Protein AF-A0A081BKH5-F1 (afdb_monomer)

Radius of gyration: 10.6 Å; Cα contacts (8 Å, |Δi|>4): 39; chains: 1; bounding box: 19×34×19 Å

Secondary structure (DSSP, 8-state):
-------PPPHHHHHHHHHHHHTT---HHHHHHHHTS-HHHHHHHHHHSSS----

Foldseek 3Di:
DPPPPLPADDLVLLVVLVVCVVVPDPDLVVSCVVSVHDSVNSVVQPVVDVVRDSD

Sequence (55 aa):
MITFGTSTLSRFQRGALAQLINEGNKSYQVMADALGVAKATISYELDRVKPYDPE

InterPro domains:
  IPR025246 Transposase IS30-like HTH domain [PF13936] (9-48)

Solvent-accessible surface area (backbone atoms only — not comparable to full-atom values): 3444 Å² total; per-residue (Å²): 134,84,80,77,76,82,64,73,73,50,66,66,54,27,49,52,50,50,50,45,47,73,75,62,59,81,54,48,58,60,53,10,63,75,67,76,50,56,45,66,44,44,52,50,59,57,70,72,34,88,76,74,66,53,124

Organism: NCBI:txid1291743

Nearest PDB structures (foldseek):
  5duk-assembly1_B  TM=6.626E-01  e=6.062E-01  Thermoplasmatales archaeon SCGC AB-539-N05
  8ro0-assembly1_L  TM=7.508E-01  e=1.944E+00  Caenorhabditis elegans
  5lj3-assembly1_O  TM=6.982E-01  e=3.059E+00  Saccharomyces cerevisiae
  5lj5-assembly1_O  TM=6.982E-01  e=3.059E+00  Saccharomyces cerevisiae
  4zzl-assembly1_A  TM=6.471E-01  e=2.687E+00  Pseudomonas aeruginosa

pLDDT: mean 82.16, std 14.62, range [33.94, 93.0]

Structure (mmCIF, N/CA/C/O backbone):
data_AF-A0A081BKH5-F1
#
_entry.id   AF-A0A081BKH5-F1
#
loop_
_atom_site.group_PDB
_atom_site.id
_atom_site.type_symbol
_atom_site.label_atom_id
_atom_site.label_alt_id
_atom_site.label_comp_id
_atom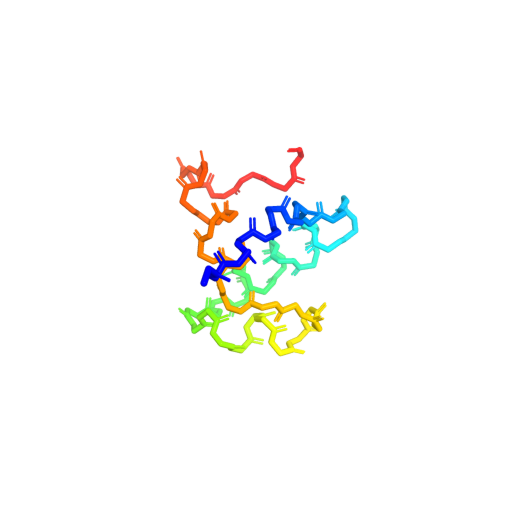_site.label_asym_id
_atom_site.label_entity_id
_atom_site.label_seq_id
_atom_site.pdbx_PDB_ins_code
_atom_site.Cartn_x
_atom_site.Cartn_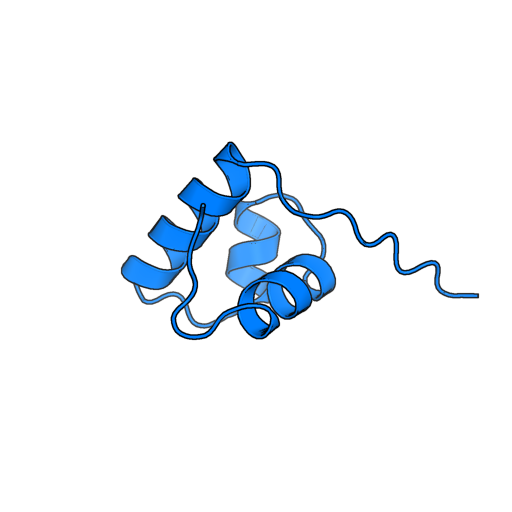y
_atom_site.Cartn_z
_atom_site.occupancy
_atom_site.B_iso_or_equiv
_atom_site.auth_seq_id
_atom_site.auth_comp_id
_atom_site.auth_asym_id
_atom_site.auth_atom_id
_atom_site.pdbx_PDB_model_num
ATOM 1 N N . MET A 1 1 ? 8.349 -23.171 2.286 1.00 33.94 1 MET A N 1
ATOM 2 C CA . MET A 1 1 ? 9.161 -22.083 1.705 1.00 33.94 1 MET A CA 1
ATOM 3 C C . MET A 1 1 ? 8.192 -20.975 1.329 1.00 33.94 1 MET A C 1
ATOM 5 O O . MET A 1 1 ? 7.446 -21.148 0.378 1.00 33.94 1 MET A O 1
ATOM 9 N N . ILE A 1 2 ? 8.071 -19.926 2.148 1.00 42.66 2 ILE A N 1
ATOM 10 C CA . ILE A 1 2 ? 7.224 -18.778 1.796 1.00 42.66 2 ILE A CA 1
ATOM 11 C C . ILE A 1 2 ? 8.065 -17.933 0.849 1.00 42.66 2 ILE A C 1
ATOM 13 O O . ILE A 1 2 ? 9.024 -17.290 1.271 1.00 42.66 2 ILE A O 1
ATOM 17 N N . THR A 1 3 ? 7.771 -18.019 -0.442 1.00 39.78 3 THR A N 1
ATOM 18 C CA . THR A 1 3 ? 8.385 -17.173 -1.459 1.00 39.78 3 THR A CA 1
ATOM 19 C C . THR A 1 3 ? 7.903 -15.747 -1.204 1.00 39.78 3 THR A C 1
ATOM 21 O O . THR A 1 3 ? 6.798 -15.385 -1.599 1.00 39.78 3 THR A O 1
ATOM 24 N N . PHE A 1 4 ? 8.700 -14.932 -0.510 1.00 51.78 4 PHE A N 1
ATOM 25 C CA . PHE A 1 4 ? 8.540 -13.482 -0.547 1.00 51.78 4 PHE A CA 1
ATOM 26 C C . PHE A 1 4 ? 8.938 -13.045 -1.954 1.00 51.78 4 PHE A C 1
ATOM 28 O O . PHE A 1 4 ? 10.085 -12.686 -2.203 1.00 51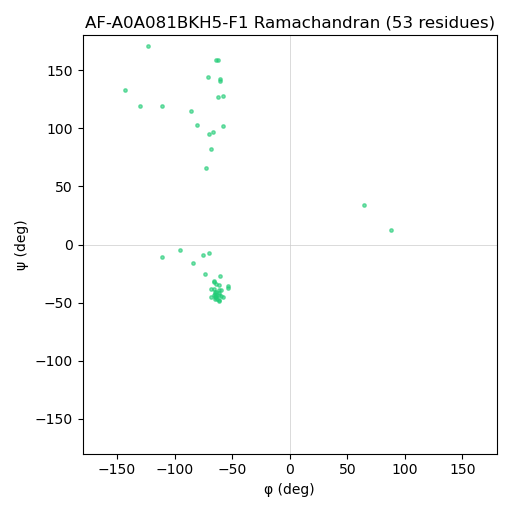.78 4 PHE A O 1
ATOM 35 N N . GLY A 1 5 ? 8.011 -13.153 -2.905 1.00 47.53 5 GLY A N 1
ATOM 36 C CA . GLY A 1 5 ? 8.131 -12.407 -4.144 1.00 47.53 5 GLY A CA 1
ATOM 37 C C . GLY A 1 5 ? 8.200 -10.944 -3.737 1.00 47.53 5 GLY A C 1
ATOM 38 O O . GLY A 1 5 ? 7.192 -10.369 -3.336 1.00 47.53 5 GLY A O 1
ATOM 39 N N . THR A 1 6 ? 9.394 -10.359 -3.743 1.00 53.94 6 THR A N 1
ATOM 40 C CA . THR A 1 6 ? 9.593 -8.926 -3.530 1.00 53.94 6 THR A CA 1
ATOM 41 C C . THR A 1 6 ? 9.121 -8.210 -4.790 1.00 53.94 6 THR A C 1
ATOM 43 O O . THR A 1 6 ? 9.917 -7.681 -5.562 1.00 53.94 6 THR A O 1
ATOM 46 N N . SER A 1 7 ? 7.821 -8.282 -5.062 1.00 57.88 7 SER A N 1
ATOM 47 C CA . SER A 1 7 ? 7.172 -7.498 -6.097 1.00 57.88 7 SER A CA 1
ATOM 48 C C . SER A 1 7 ? 7.171 -6.067 -5.589 1.00 57.88 7 SER A C 1
ATOM 50 O O . SER A 1 7 ? 6.338 -5.696 -4.766 1.00 57.88 7 SER A O 1
ATOM 52 N N . THR A 1 8 ? 8.171 -5.296 -5.998 1.00 71.38 8 THR A N 1
ATOM 53 C CA . THR A 1 8 ? 8.172 -3.851 -5.806 1.00 71.38 8 THR A CA 1
ATOM 54 C C . THR A 1 8 ? 6.974 -3.265 -6.542 1.00 71.38 8 THR A C 1
ATOM 56 O O . THR A 1 8 ? 6.602 -3.726 -7.625 1.00 71.38 8 THR A O 1
ATOM 59 N N . LEU A 1 9 ? 6.332 -2.271 -5.934 1.00 85.62 9 LEU A N 1
ATOM 60 C CA . LEU A 1 9 ? 5.207 -1.583 -6.553 1.00 85.62 9 LEU A CA 1
ATOM 61 C C . LEU A 1 9 ? 5.664 -0.927 -7.855 1.00 85.62 9 LEU A C 1
ATOM 63 O O . LEU A 1 9 ? 6.766 -0.372 -7.939 1.00 85.62 9 LEU A O 1
ATOM 67 N N . SER A 1 10 ? 4.794 -0.956 -8.863 1.00 87.44 10 SER A N 1
ATOM 68 C CA . SER A 1 10 ? 4.988 -0.148 -10.067 1.00 87.44 10 SER A CA 1
ATOM 69 C C . SER A 1 10 ? 4.965 1.345 -9.722 1.00 87.44 10 SER A C 1
ATOM 71 O O . SER A 1 10 ? 4.370 1.745 -8.721 1.00 87.44 10 SER A O 1
ATOM 73 N N . ARG A 1 11 ? 5.547 2.201 -10.574 1.00 87.44 11 ARG A N 1
ATOM 74 C CA . ARG A 1 11 ? 5.546 3.663 -10.360 1.00 87.44 11 ARG A CA 1
ATOM 75 C C . ARG A 1 11 ? 4.134 4.226 -10.147 1.00 87.44 11 ARG A C 1
ATOM 77 O O . ARG A 1 11 ? 3.933 5.085 -9.298 1.00 87.44 11 ARG A O 1
ATOM 84 N N . PHE A 1 12 ? 3.146 3.694 -10.867 1.00 88.44 12 PHE A N 1
ATOM 85 C CA . PHE A 1 12 ? 1.743 4.071 -10.684 1.00 88.44 12 PHE A CA 1
ATOM 86 C C . PHE A 1 12 ? 1.214 3.670 -9.299 1.00 88.44 12 PHE A C 1
ATOM 88 O O . PHE A 1 12 ? 0.626 4.491 -8.602 1.00 88.44 12 PHE A O 1
ATOM 95 N N . GLN A 1 13 ? 1.475 2.433 -8.864 1.00 91.25 13 GLN A N 1
ATOM 96 C CA . GLN A 1 13 ? 1.065 1.962 -7.538 1.00 91.25 13 GLN A CA 1
ATOM 97 C C . GLN A 1 13 ? 1.783 2.699 -6.404 1.00 91.25 13 GLN A C 1
ATOM 99 O O . GLN A 1 13 ? 1.179 2.912 -5.359 1.00 91.25 13 GLN A O 1
ATOM 104 N N . ARG A 1 14 ? 3.037 3.122 -6.601 1.00 90.19 14 ARG A N 1
ATOM 105 C CA . ARG A 1 14 ? 3.751 3.981 -5.645 1.00 90.19 14 ARG A CA 1
ATOM 106 C C . ARG A 1 14 ? 3.109 5.358 -5.526 1.00 90.19 14 ARG A C 1
ATOM 108 O O . ARG A 1 14 ? 2.891 5.833 -4.417 1.00 90.19 14 ARG A O 1
ATOM 115 N N . GLY A 1 15 ? 2.727 5.962 -6.652 1.00 91.12 15 GLY A N 1
ATOM 116 C CA . GLY A 1 15 ? 1.968 7.215 -6.657 1.00 91.12 15 GLY A CA 1
ATOM 117 C C . GLY A 1 15 ? 0.626 7.088 -5.927 1.00 91.12 15 GLY A C 1
ATOM 118 O O . GLY A 1 15 ? 0.295 7.927 -5.091 1.00 91.12 15 GLY A O 1
ATOM 119 N N . ALA A 1 16 ? -0.108 6.001 -6.171 1.00 91.88 16 ALA A N 1
ATOM 120 C CA . ALA A 1 16 ? -1.358 5.713 -5.470 1.00 91.88 16 ALA A CA 1
ATOM 121 C C . ALA A 1 16 ? -1.138 5.436 -3.968 1.00 91.88 16 ALA A C 1
ATOM 123 O O . ALA A 1 16 ? -1.900 5.916 -3.132 1.00 91.88 16 ALA A O 1
ATOM 124 N N . LEU A 1 17 ? -0.059 4.735 -3.598 1.00 91.81 17 LEU A N 1
ATOM 125 C CA . LEU A 1 17 ? 0.325 4.540 -2.198 1.00 91.81 17 LEU A CA 1
ATOM 126 C C . LEU A 1 17 ? 0.619 5.879 -1.505 1.00 91.81 17 LEU A C 1
ATOM 128 O O . LEU A 1 17 ? 0.141 6.102 -0.395 1.00 91.81 17 LEU A O 1
ATOM 132 N N . ALA A 1 18 ? 1.339 6.793 -2.161 1.00 90.88 18 ALA A N 1
ATOM 133 C CA . ALA A 1 18 ? 1.607 8.126 -1.622 1.00 90.88 18 ALA A CA 1
ATOM 134 C C . ALA A 1 18 ? 0.320 8.932 -1.385 1.00 90.88 18 ALA A C 1
ATOM 136 O O . ALA A 1 18 ? 0.200 9.600 -0.359 1.00 90.88 18 ALA A O 1
ATOM 137 N N . GLN A 1 19 ? -0.664 8.839 -2.286 1.00 91.44 19 GLN A N 1
ATOM 138 C CA . GLN A 1 19 ? -1.977 9.459 -2.079 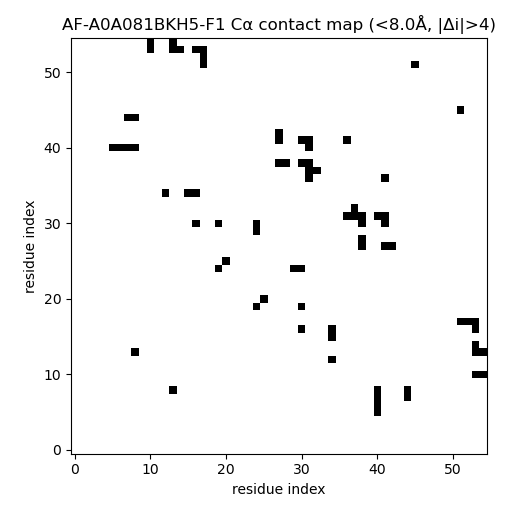1.00 91.44 19 GLN A CA 1
ATOM 139 C C . GLN A 1 19 ? -2.680 8.893 -0.841 1.00 91.44 19 GLN A C 1
ATOM 141 O O . GLN A 1 19 ? -3.092 9.663 0.022 1.00 91.44 19 GLN A O 1
ATOM 146 N N . LEU A 1 20 ? -2.719 7.565 -0.691 1.00 91.50 20 LEU A N 1
ATOM 147 C CA . LE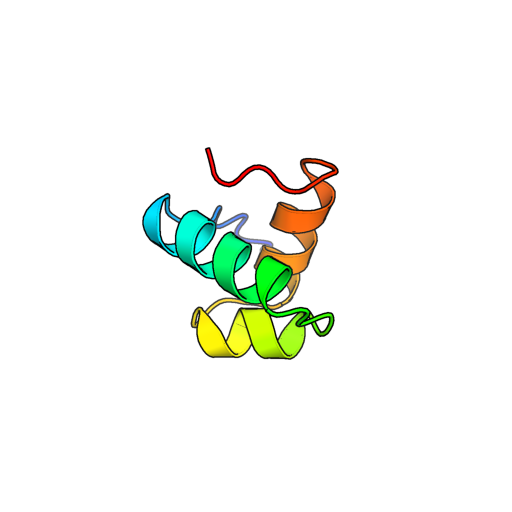U A 1 20 ? -3.342 6.912 0.465 1.00 91.50 20 LEU A CA 1
ATOM 148 C C . LEU A 1 20 ? -2.688 7.323 1.795 1.00 91.50 20 LEU A C 1
ATOM 150 O O . LEU A 1 20 ? -3.386 7.536 2.787 1.00 91.50 20 LEU A O 1
ATOM 154 N N . ILE A 1 21 ? -1.358 7.460 1.827 1.00 89.44 21 ILE A N 1
ATOM 155 C CA . ILE A 1 21 ? -0.628 7.961 3.003 1.00 89.44 21 ILE A CA 1
ATOM 156 C C . ILE A 1 21 ? -1.014 9.415 3.302 1.00 89.44 21 ILE A C 1
ATOM 158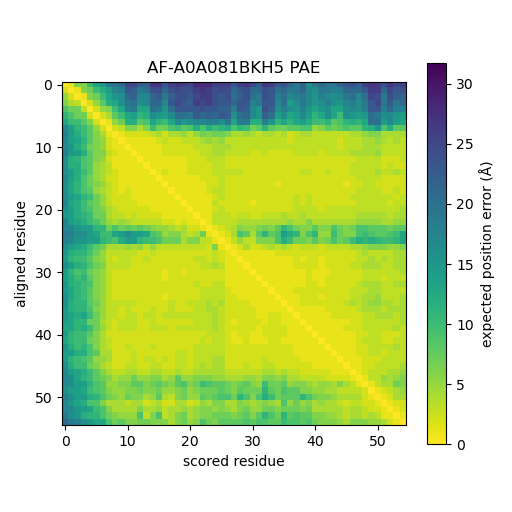 O O . ILE A 1 21 ? -1.273 9.747 4.459 1.00 89.44 21 ILE A O 1
ATOM 162 N N . ASN A 1 22 ? -1.072 10.270 2.277 1.00 88.44 22 ASN A N 1
ATOM 163 C CA . ASN A 1 22 ? -1.413 11.689 2.418 1.00 88.44 22 ASN A CA 1
ATOM 164 C C . ASN A 1 22 ? -2.862 11.912 2.873 1.00 88.44 22 ASN A C 1
ATOM 166 O O . ASN A 1 22 ? -3.135 12.855 3.610 1.00 88.44 22 ASN A O 1
ATOM 170 N N . GLU A 1 23 ? -3.779 11.019 2.501 1.00 89.19 23 GLU A N 1
ATOM 171 C CA . GLU A 1 23 ? -5.158 10.982 3.007 1.00 89.19 23 GLU A CA 1
ATOM 172 C C . GLU A 1 23 ? -5.247 10.549 4.482 1.00 89.19 23 GLU A C 1
ATOM 174 O O . GLU A 1 23 ? -6.312 10.613 5.096 1.00 89.19 23 GLU A O 1
ATOM 179 N N . GLY A 1 24 ? -4.129 10.125 5.078 1.00 84.62 24 GLY A N 1
ATOM 180 C CA . GLY A 1 24 ? -4.041 9.741 6.481 1.00 84.62 24 GLY A CA 1
ATOM 181 C C . GLY A 1 24 ? -4.364 8.273 6.748 1.00 84.62 24 GLY A C 1
ATOM 182 O O . GLY A 1 24 ? -4.510 7.895 7.916 1.00 84.62 24 GLY A O 1
ATOM 183 N N . ASN A 1 25 ? -4.441 7.418 5.719 1.00 77.88 25 ASN A N 1
ATOM 184 C CA . ASN A 1 25 ? -4.564 5.983 5.953 1.00 77.88 25 ASN A CA 1
ATOM 185 C C . ASN A 1 25 ? -3.319 5.478 6.692 1.00 77.88 25 ASN A C 1
ATOM 187 O O . ASN A 1 25 ? -2.189 5.688 6.261 1.00 77.88 25 ASN A O 1
ATOM 191 N N . LYS A 1 26 ? -3.521 4.788 7.820 1.00 75.81 26 LYS A N 1
ATOM 192 C CA . LYS A 1 26 ? -2.428 4.163 8.593 1.00 75.81 26 LYS A CA 1
ATOM 193 C C . LYS A 1 26 ? -2.450 2.639 8.553 1.00 75.81 26 LYS A C 1
ATOM 195 O O . LYS A 1 26 ? -1.509 1.994 9.004 1.00 75.81 26 LYS A O 1
ATOM 200 N N . SER A 1 27 ? -3.525 2.048 8.034 1.00 90.38 27 SER A N 1
ATOM 201 C CA . SER A 1 27 ? -3.649 0.597 7.951 1.00 90.38 27 SER A CA 1
ATOM 202 C C . SER A 1 27 ? -2.991 0.081 6.677 1.00 90.38 27 SER A C 1
ATOM 204 O O . SER A 1 27 ? -3.483 0.317 5.575 1.00 90.38 27 SER A O 1
ATOM 206 N N . TYR A 1 28 ? -1.918 -0.696 6.834 1.00 91.31 28 TYR A N 1
ATOM 207 C CA . TYR A 1 28 ? -1.250 -1.355 5.706 1.00 91.31 28 TYR A CA 1
ATOM 208 C C . TYR A 1 28 ? -2.180 -2.321 4.968 1.00 91.31 28 TYR A C 1
ATOM 210 O O . TYR A 1 28 ? -1.988 -2.554 3.782 1.00 91.31 28 TYR A O 1
ATOM 218 N N . GLN A 1 29 ? -3.186 -2.877 5.654 1.00 91.19 29 GLN A N 1
ATOM 219 C CA . GLN A 1 29 ? -4.177 -3.745 5.019 1.00 91.19 29 GLN A CA 1
ATOM 220 C C . GLN A 1 29 ? -5.065 -2.950 4.057 1.00 91.19 29 GLN A C 1
ATOM 222 O O . GLN A 1 29 ? -5.226 -3.358 2.920 1.00 91.19 29 GLN A O 1
ATOM 227 N N . VAL A 1 30 ? -5.548 -1.774 4.473 1.00 91.19 30 VAL A N 1
ATOM 228 C CA . VAL A 1 30 ? -6.385 -0.910 3.620 1.00 91.19 30 VAL A CA 1
ATOM 229 C C . VAL A 1 30 ? -5.620 -0.470 2.372 1.00 91.19 30 VAL A C 1
ATOM 231 O O . VAL A 1 30 ? -6.161 -0.503 1.273 1.00 91.19 30 VAL A O 1
ATOM 234 N N . MET A 1 31 ? -4.339 -0.118 2.521 1.00 93.00 31 MET A N 1
ATOM 235 C CA . MET A 1 31 ? -3.483 0.224 1.380 1.00 93.00 31 MET A CA 1
ATOM 236 C C . MET A 1 31 ? -3.254 -0.965 0.445 1.00 93.00 31 MET A C 1
ATOM 238 O O . MET A 1 31 ? -3.263 -0.809 -0.771 1.00 93.00 31 MET A O 1
ATOM 242 N N . ALA A 1 32 ? -3.050 -2.153 1.012 1.00 92.25 32 ALA A N 1
ATOM 243 C CA . ALA A 1 32 ? -2.848 -3.375 0.248 1.00 92.25 32 ALA A CA 1
ATOM 244 C C . ALA A 1 32 ? -4.099 -3.742 -0.559 1.00 92.25 32 ALA A C 1
ATOM 246 O O . ALA A 1 32 ? -3.991 -4.015 -1.753 1.00 92.25 32 ALA A O 1
ATOM 247 N N . ASP A 1 33 ? -5.272 -3.661 0.070 1.00 92.00 33 ASP A N 1
ATOM 248 C CA . ASP A 1 33 ? -6.562 -3.939 -0.558 1.00 92.00 33 ASP A CA 1
ATOM 249 C C . ASP A 1 33 ? -6.865 -2.922 -1.671 1.00 92.00 33 ASP A C 1
ATOM 251 O O . ASP A 1 33 ? -7.268 -3.309 -2.766 1.00 92.00 33 ASP A O 1
ATOM 255 N N . ALA A 1 34 ? -6.590 -1.632 -1.436 1.00 91.38 34 ALA A N 1
ATOM 256 C CA . ALA A 1 34 ? -6.775 -0.572 -2.429 1.00 91.38 34 ALA A CA 1
ATOM 257 C C . ALA A 1 34 ? -5.864 -0.732 -3.658 1.00 91.38 34 ALA A C 1
ATOM 259 O O . ALA A 1 34 ? -6.252 -0.392 -4.774 1.00 91.38 34 ALA A O 1
ATOM 260 N N . LEU A 1 35 ? -4.651 -1.254 -3.461 1.00 90.38 35 LEU A N 1
ATOM 261 C CA . LEU A 1 35 ? -3.656 -1.427 -4.521 1.00 90.38 35 LEU A CA 1
ATOM 262 C C . LEU A 1 35 ? -3.668 -2.830 -5.145 1.00 90.38 35 LEU A C 1
ATOM 264 O O . LEU A 1 35 ? -2.936 -3.067 -6.110 1.00 90.38 35 LEU A O 1
ATOM 268 N N . GLY A 1 36 ? -4.477 -3.750 -4.610 1.00 90.38 36 GLY A N 1
ATOM 269 C CA . GLY A 1 36 ? -4.555 -5.140 -5.058 1.00 90.38 36 GLY A CA 1
ATOM 270 C C . GLY A 1 36 ? -3.257 -5.923 -4.839 1.00 90.38 36 GLY A C 1
ATOM 271 O O . GLY A 1 36 ? -2.898 -6.765 -5.662 1.00 90.38 36 GLY A O 1
ATOM 272 N N . VAL A 1 37 ? -2.522 -5.627 -3.765 1.00 89.44 37 VAL A N 1
ATOM 273 C CA . VAL A 1 37 ? -1.218 -6.241 -3.456 1.00 89.44 37 VAL A CA 1
ATOM 274 C C . VAL A 1 37 ? -1.217 -6.911 -2.088 1.00 89.44 37 VAL A C 1
ATOM 276 O O . VAL A 1 37 ? -2.134 -6.758 -1.289 1.00 89.44 37 VAL A O 1
ATOM 279 N N . ALA A 1 38 ? -0.157 -7.657 -1.781 1.00 91.38 38 ALA A N 1
ATOM 280 C CA . ALA A 1 38 ? 0.016 -8.218 -0.450 1.00 91.38 38 ALA A CA 1
ATOM 281 C C . ALA A 1 38 ? 0.348 -7.122 0.576 1.00 91.38 38 ALA A C 1
ATOM 283 O O . ALA A 1 38 ? 1.152 -6.225 0.320 1.00 91.38 38 ALA A O 1
ATOM 284 N N . LYS A 1 39 ? -0.159 -7.263 1.806 1.00 91.12 39 LYS A N 1
ATOM 285 C CA . LYS A 1 39 ? 0.221 -6.40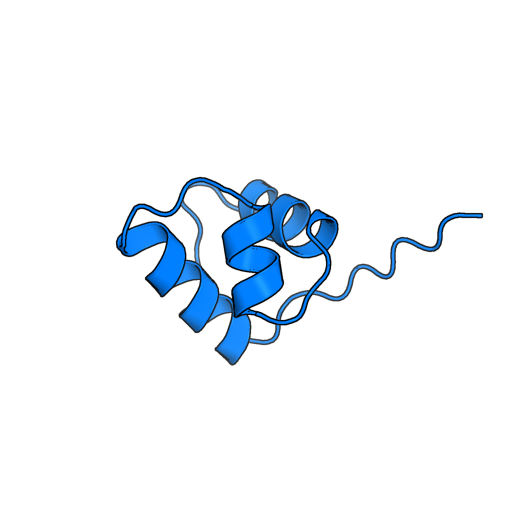0 2.940 1.00 91.12 39 LYS A CA 1
ATOM 286 C C . LYS A 1 39 ? 1.738 -6.341 3.156 1.00 91.12 39 LYS A C 1
ATOM 288 O O . LYS A 1 39 ? 2.273 -5.292 3.504 1.00 91.12 39 LYS A O 1
ATOM 293 N N . ALA A 1 40 ? 2.433 -7.458 2.930 1.00 89.69 40 ALA A N 1
ATOM 294 C CA . ALA A 1 40 ? 3.889 -7.526 3.020 1.00 89.69 40 ALA A CA 1
ATOM 295 C C . ALA A 1 40 ? 4.580 -6.592 2.012 1.00 89.69 40 ALA A C 1
ATOM 297 O O . ALA A 1 40 ? 5.591 -5.988 2.354 1.00 89.69 40 ALA A O 1
ATOM 298 N N . THR A 1 41 ? 4.009 -6.416 0.816 1.00 89.06 41 THR A N 1
ATOM 299 C CA . THR A 1 41 ? 4.503 -5.468 -0.192 1.00 89.06 41 THR A CA 1
ATOM 300 C C . THR A 1 41 ? 4.404 -4.031 0.309 1.00 89.06 41 THR A C 1
ATOM 302 O O . THR A 1 41 ? 5.373 -3.289 0.200 1.00 89.06 41 THR A O 1
ATOM 305 N N . ILE A 1 42 ? 3.280 -3.653 0.927 1.00 90.69 42 ILE A N 1
ATOM 306 C CA . ILE A 1 42 ? 3.118 -2.320 1.529 1.00 90.69 42 ILE A CA 1
ATOM 307 C C . ILE A 1 42 ? 4.109 -2.113 2.672 1.00 90.69 42 ILE A C 1
ATOM 309 O O . ILE A 1 42 ? 4.786 -1.093 2.716 1.00 90.69 42 ILE A O 1
ATOM 313 N N . SER A 1 43 ? 4.233 -3.094 3.571 1.00 89.62 43 SER A N 1
ATOM 314 C CA . SER A 1 43 ? 5.189 -3.015 4.681 1.00 89.62 43 SER A CA 1
ATOM 315 C C . SER A 1 43 ? 6.615 -2.823 4.172 1.00 89.62 43 SER A C 1
ATOM 317 O O . SER A 1 43 ? 7.329 -1.965 4.672 1.00 89.62 43 SER A O 1
ATOM 319 N N . TYR A 1 44 ? 7.008 -3.592 3.156 1.00 88.25 44 TYR A N 1
ATOM 320 C CA . TYR A 1 44 ? 8.324 -3.480 2.544 1.00 88.25 44 TYR A CA 1
ATOM 321 C C . TYR A 1 44 ? 8.541 -2.097 1.920 1.00 88.25 44 TYR A C 1
ATOM 323 O O . TYR A 1 44 ? 9.550 -1.463 2.201 1.00 88.25 44 TYR A O 1
ATOM 331 N N . GLU A 1 45 ? 7.598 -1.593 1.123 1.00 86.88 45 GLU A N 1
ATOM 332 C CA . GLU A 1 45 ? 7.729 -0.283 0.469 1.00 86.88 45 GLU A CA 1
ATOM 333 C C . GLU A 1 45 ? 7.784 0.884 1.461 1.00 86.88 45 GLU A C 1
ATOM 335 O O . GLU A 1 45 ? 8.603 1.785 1.297 1.00 86.88 45 GLU A O 1
ATOM 340 N N . LEU A 1 46 ? 6.974 0.855 2.521 1.00 87.06 46 LEU A N 1
ATOM 341 C CA . LEU A 1 46 ? 6.959 1.912 3.539 1.00 87.06 46 LEU A CA 1
ATOM 342 C C . LEU A 1 46 ? 8.175 1.879 4.471 1.00 87.06 46 LEU A C 1
ATOM 344 O O . LEU A 1 46 ? 8.543 2.907 5.041 1.00 87.06 46 LEU A O 1
ATOM 348 N N . ASP A 1 47 ? 8.806 0.718 4.646 1.00 86.81 47 ASP A N 1
ATOM 349 C CA . ASP A 1 47 ? 10.031 0.611 5.438 1.00 86.81 47 ASP A CA 1
ATOM 350 C C . ASP A 1 47 ? 11.299 0.946 4.642 1.00 86.81 47 ASP A C 1
ATOM 352 O O . ASP A 1 47 ? 12.331 1.225 5.255 1.00 86.81 47 ASP A O 1
ATOM 356 N N . ARG A 1 48 ? 11.242 0.983 3.303 1.00 81.69 48 ARG A N 1
ATOM 357 C CA . ARG A 1 48 ? 12.402 1.314 2.457 1.00 81.69 48 ARG A CA 1
ATOM 358 C C . ARG A 1 48 ? 12.861 2.767 2.579 1.00 81.69 48 ARG A C 1
ATOM 360 O O . ARG A 1 48 ? 14.065 3.001 2.527 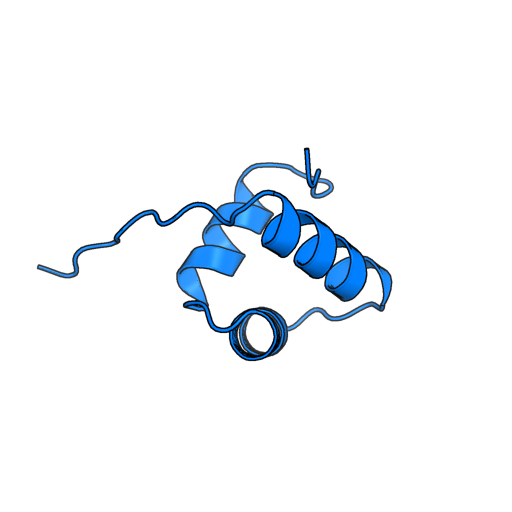1.00 81.69 48 ARG A O 1
ATOM 367 N N . VAL A 1 49 ? 11.940 3.728 2.706 1.00 76.12 49 VAL A N 1
ATOM 368 C CA . VAL A 1 49 ? 12.250 5.172 2.741 1.00 76.12 49 VAL A CA 1
ATOM 369 C C . VAL A 1 49 ? 11.323 5.883 3.732 1.00 76.12 49 VAL A C 1
ATOM 371 O O . VAL A 1 49 ? 10.115 5.653 3.723 1.00 76.12 49 VAL A O 1
ATOM 374 N N . LYS A 1 50 ? 11.881 6.735 4.607 1.00 79.81 50 LYS A N 1
ATOM 375 C CA . LYS A 1 50 ? 11.127 7.516 5.606 1.00 79.81 50 LYS A CA 1
ATOM 376 C C . LYS A 1 50 ? 11.532 9.001 5.543 1.00 79.81 50 LYS A C 1
ATOM 378 O O . LYS A 1 50 ? 12.694 9.288 5.831 1.00 79.81 50 LYS A O 1
ATOM 383 N N . PRO A 1 51 ? 10.609 9.940 5.243 1.00 81.19 51 PRO A N 1
ATOM 384 C CA . PRO A 1 51 ? 9.215 9.717 4.832 1.00 81.19 51 PRO A CA 1
ATOM 385 C C . PRO A 1 51 ? 9.135 8.979 3.487 1.00 81.19 51 PRO A C 1
ATOM 387 O O . PRO A 1 51 ? 10.105 8.962 2.740 1.00 81.19 51 PRO A O 1
ATOM 390 N N . TYR A 1 52 ? 8.001 8.336 3.208 1.00 82.25 52 TYR A N 1
ATOM 391 C CA . TYR A 1 52 ? 7.821 7.578 1.969 1.00 82.25 52 TYR A CA 1
ATOM 392 C C . TYR A 1 52 ? 8.020 8.474 0.736 1.00 82.25 52 TYR A C 1
ATOM 394 O O . TYR A 1 52 ? 7.374 9.517 0.635 1.00 82.25 52 TYR A O 1
ATOM 402 N N . ASP A 1 53 ? 8.886 8.047 -0.187 1.00 81.31 53 ASP A N 1
ATOM 403 C CA . ASP A 1 53 ? 9.118 8.688 -1.484 1.00 81.31 53 ASP A CA 1
ATOM 404 C C . ASP A 1 53 ? 8.574 7.775 -2.601 1.00 81.31 53 ASP A C 1
ATOM 406 O O . ASP A 1 53 ? 8.997 6.616 -2.693 1.00 81.31 53 ASP A O 1
ATOM 410 N N . PRO A 1 54 ? 7.597 8.232 -3.405 1.00 81.56 54 PRO A N 1
ATOM 411 C CA . PRO A 1 54 ? 7.038 7.436 -4.492 1.00 81.56 54 PRO A CA 1
ATOM 412 C C . PRO A 1 54 ? 7.940 7.314 -5.734 1.00 81.56 54 PRO A C 1
ATOM 414 O O . PRO A 1 54 ? 7.584 6.532 -6.626 1.00 81.56 54 PRO A O 1
ATOM 417 N N . GLU A 1 55 ? 9.046 8.065 -5.831 1.00 78.12 55 GLU A N 1
ATOM 418 C CA . GLU A 1 55 ? 9.968 8.023 -6.985 1.00 78.12 55 GLU A CA 1
ATOM 419 C C . GLU A 1 55 ? 10.897 6.790 -7.025 1.00 78.12 55 GLU A C 1
ATOM 421 O O . GLU A 1 55 ? 11.261 6.198 -5.981 1.00 78.12 55 GLU A O 1
#

Mean predicted aligned error: 5.86 Å

=== Feature glossary ===
The record interleaves many kinds of information about one protein. Here is each kind framed as the question it answers.

Q: What are the backbone torsion angles?
A: φ (phi) and ψ (psi) are the two rotatable backbone dihedrals per residue: φ is the C(i-1)–N–Cα–C torsion, ψ is the N–Cα–C–N(i+1) torsion, both in degrees on (−180°, 180°]. α-helical residues cluster near (−60°, −45°); β-strand residues near (−120°, +130°). A Ramachandran plot is simply a scatter of (φ, ψ) for every residue.

Q: What is the amino-acid chain?
A: This is the polypeptide sequence — one letter per residue, N-terminus first. Length ranges from a few dozen residues for small domains to over a thousand for large multi-domain proteins.

Q: How mobile is each atom in the crystal?
A: For experimental (PDB) structures, the B-factor (temperature factor) quantifies the positional spread of each atom in the crystal — a combination of thermal vibration and static disorder — in units of Å². High B-factors mark flexible loops or poorly resolved regions; low B-factors mark the rigid, well-ordered core.

Q: Are the domains correctly placed relative to each other?
A: Predicted Aligned Error (PAE) is an AlphaFold confidence matrix: entry (i, j) is the expected error in the position of residue j, in ångströms, when the prediction is superimposed on the true structure at residue i. Low PAE within a block of residues means that block is internally rigid and well-predicted; high PAE between two blocks means their relative placement is uncertain even if each block individually is confident.

Q: How confident is the AlphaFold model at each residue?
A: pLDDT is the predicted lDDT-Cα score: AlphaFold's confidence that the local environment of each residue (all inter-atomic distances within 15 Å) is correctly placed. It is a per-residue number between 0 and 100, with higher meaning more reliable.

Q: What family and function is it annota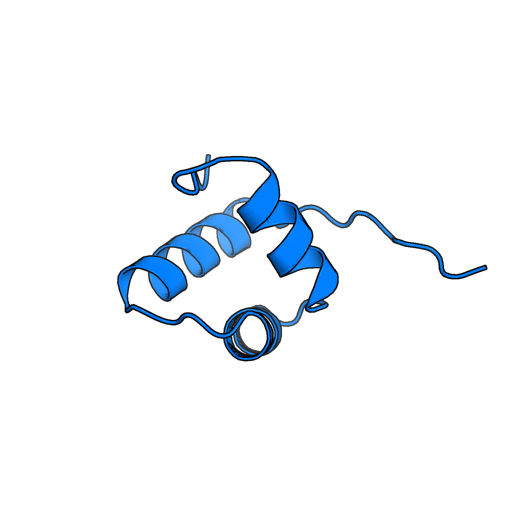ted with?
A: Functional annotations link the protein to curated databases. InterPro entries identify conserved domains and families by matching the sequence against member-database signatures (Pfam, PROSITE, CDD, …). Gene Ontology (GO) terms describe molecular function, biological process, and cellular component in a controlled vocabulary. CATH places the structure in a hierarchical fold classification (Class/Architecture/Topology/Homologous-superfamily). The organism is the source species.

Q: How big and how compact is the whole molecule?
A: Three whole-structure scalars: the radius of gyration (RMS distance of Cα from centroid, in Å), the count of Cα–Cα contacts (pairs closer than 8 Å and separated by more than four residues in sequence — i.e. tertiary, not local, contacts), and the bounding-box dimensions. Together they distinguish compact globular folds from extended fibres or disordered chains.

Q: What known structures does this most resemble?
A: The Foldseek neighbor list gives the closest experimentally determined structures in the PDB, ranked by structural alignment. TM-score near 1 means near-identical fold; near 0.3 means only rough topology match. This is how one finds what a novel AlphaFold prediction most resembles in the solved-structure universe.

Q: Which residues are buried vs exposed?
A: SASA measures how much of the protein is reachable by solvent. It is computed by rolling a water-sized probe over the atomic surface and summing the exposed area (Å²). Per-residue SASA distinguishes core (buried, low SASA) from surface (exposed, high SASA) residues; total SASA is a whole-molecule size measure.

Q: Which residues are in helices, strands, or loops?
A: Eight-state secondary structure (DSSP): H is the canonical α-helix, G the tighter 3₁₀-helix, I the wider π-helix; E/B are β-structure, T and S are turns and bends, and '-' is everything else. DSSP derives these from the pattern of main-chain N–H···O=C hydrogen bonds, not from the sequence.

Q: Where is each backbone atom in 3D?
A: Structure coordinates are given as an mmCIF _atom_site loop: one row per atom with element, residue name, chain id, sequence number, and x/y/z position in Å. Only the four main-chain atoms per residue are included here; side chains are omitted to keep the record compact.

Q: What if only a Cα trace is available?
A: Three-state secondary structure (P-SEA) collapses the eight DSSP classes into helix (a), strand (b), and coil (c). P-SEA assigns these from Cα geometry alone — distances and angles — without requiring backbone oxygens, so it works on any Cα trace.

Q: What do the rendered images show?
A: The six renders are orthographic views along the three Cartesian axes in both directions. Representation (cartoon, sticks, or surface) and color scheme (sequence-rainbow or by-chain) vary across proteins so the training set covers all the common visualization conventions.

Q: What does the local fold look like, residue by residue?
A: Foldseek's 3Di representation compresses backbone geometry into a per-residue letter drawn from a learned twenty-state alphabet. It captures the tertiary interaction pattern around each residue — which residues are packed against it in space, regardless of where they are in sequence.

Q: What do the diagnostic plots show?
A: The contact map is a binary N×N matrix image: pixel (i, j) is dark where Cα_i and Cα_j are within 8 Å and |i−j|>4. Because the |i−j|>4 filter removes local helical contacts, off-diagonal stripes parallel to the main diagonal indicate parallel β-sheets; stripes perpendicular to it indicate antiparallel β-sheets. The Ramachandran plot scatters every residue's (φ, ψ) pair against the sterically allowed regions. The PAE heatmap renders the predicted-aligned-error matrix.